Protein AF-A0A6P7FWR6-F1 (afdb_monomer)

InterPro domains:
  IPR017943 Bactericidal permeability-increasing protein, alpha/beta domain superfamily [SSF55394] (20-91)
  IPR020234 Mite allergen, group-7 [PF16984] (1-75)
  IPR038602 Mite allergen, group-7 superfamily [G3DSA:3.15.10.50] (1-88)

Foldseek 3Di:
DDKDFPPWDKDWDWDADPVLRAIDTPDIGGPDRHDIFDDDDDPDCPPVVVVVRVVCCVVCVVVVVVVVSVVVCVVVVVVRVVSSVVSVLCVVVVSVVVVVVVVVVVVVVVVVD

Nearest PDB structures (foldseek):
  6lkz-assembly1_D  TM=3.364E-01  e=1.265E+00  Phaeodactylum tricornutum
  2qlz-assembly2_D  TM=1.635E-01  e=8.565E+00  unclassified

Organism: NCBI:txid50390

Structure (mmCIF, N/CA/C/O backbone):
data_AF-A0A6P7FWR6-F1
#
_entry.id   AF-A0A6P7FWR6-F1
#
loop_
_atom_site.group_PDB
_atom_site.id
_atom_site.type_symbol
_atom_site.label_atom_id
_atom_site.label_alt_id
_atom_site.label_comp_id
_atom_site.label_asym_id
_atom_site.label_entity_id
_atom_site.label_seq_id
_atom_site.pdbx_PDB_ins_code
_atom_site.Cartn_x
_atom_site.Cartn_y
_atom_site.Cartn_z
_atom_site.occupancy
_atom_site.B_iso_or_equiv
_atom_site.auth_seq_id
_atom_site.auth_comp_id
_atom_site.auth_asym_id
_atom_site.auth_atom_id
_atom_site.pdbx_PDB_model_num
ATOM 1 N N . MET A 1 1 ? 10.803 11.489 -21.703 1.00 63.97 1 MET A N 1
ATOM 2 C CA . MET A 1 1 ? 11.288 10.215 -21.147 1.00 63.97 1 MET A CA 1
ATOM 3 C C . MET A 1 1 ? 10.085 9.663 -20.457 1.00 63.97 1 MET A C 1
ATOM 5 O O . MET A 1 1 ? 9.555 10.331 -19.575 1.00 63.97 1 MET A O 1
ATOM 9 N N . ASP A 1 2 ? 9.646 8.509 -20.915 1.00 73.12 2 ASP A N 1
ATOM 10 C CA . ASP A 1 2 ? 8.329 7.997 -20.603 1.00 73.12 2 ASP A CA 1
ATOM 11 C C . ASP A 1 2 ? 8.540 6.621 -19.984 1.00 73.12 2 ASP A C 1
ATOM 13 O O . ASP A 1 2 ? 9.304 5.812 -20.504 1.00 73.12 2 ASP A O 1
ATOM 17 N N . GLY A 1 3 ? 7.947 6.392 -18.818 1.00 71.56 3 GLY A N 1
ATOM 18 C CA . GLY A 1 3 ? 8.042 5.125 -18.103 1.00 71.56 3 GLY A CA 1
ATOM 19 C C . GLY A 1 3 ? 6.705 4.408 -18.157 1.00 71.56 3 GLY A C 1
ATOM 20 O O . GLY A 1 3 ? 5.673 5.014 -17.877 1.00 71.56 3 GLY A O 1
ATOM 21 N N . GLU A 1 4 ? 6.723 3.124 -18.486 1.00 76.94 4 GLU A N 1
ATOM 22 C CA . GLU A 1 4 ? 5.540 2.274 -18.487 1.00 76.94 4 GLU A CA 1
ATOM 23 C C . GLU A 1 4 ? 5.757 1.089 -17.545 1.00 76.94 4 GLU A C 1
ATOM 25 O O . GLU A 1 4 ? 6.780 0.404 -17.610 1.00 76.94 4 GLU A O 1
ATOM 30 N N . ILE A 1 5 ? 4.773 0.845 -16.678 1.00 77.19 5 ILE A N 1
ATOM 31 C CA . ILE A 1 5 ? 4.739 -0.303 -15.773 1.00 77.19 5 ILE A CA 1
ATOM 32 C C . ILE A 1 5 ? 3.514 -1.137 -16.134 1.00 77.19 5 ILE A C 1
ATOM 34 O O . ILE A 1 5 ? 2.382 -0.658 -16.049 1.00 77.19 5 ILE A O 1
ATOM 38 N N . LYS A 1 6 ? 3.741 -2.390 -16.522 1.00 82.69 6 LYS A N 1
ATOM 39 C CA . LYS A 1 6 ? 2.696 -3.359 -16.858 1.00 82.69 6 LYS A CA 1
ATOM 40 C C . LYS A 1 6 ? 2.707 -4.507 -15.863 1.00 82.69 6 LYS A C 1
ATOM 42 O O . LYS A 1 6 ? 3.769 -4.960 -15.455 1.00 82.69 6 LYS A O 1
ATOM 47 N N . GLU A 1 7 ? 1.515 -4.988 -15.513 1.00 86.62 7 GLU A N 1
ATOM 48 C CA . GLU A 1 7 ? 1.312 -6.214 -14.723 1.00 86.62 7 GLU A CA 1
ATOM 49 C C . GLU A 1 7 ? 1.903 -6.195 -13.302 1.00 86.62 7 GLU A C 1
ATOM 51 O O . GLU A 1 7 ? 2.068 -7.246 -12.687 1.00 86.62 7 GLU A O 1
ATOM 56 N N . PHE A 1 8 ? 2.167 -5.010 -12.745 1.00 83.50 8 PHE A N 1
ATOM 57 C CA . PHE A 1 8 ? 2.613 -4.878 -11.360 1.00 83.50 8 PHE A CA 1
ATOM 58 C C . PHE A 1 8 ? 1.526 -5.363 -10.392 1.00 83.50 8 PHE A C 1
ATOM 60 O O . PHE A 1 8 ? 0.398 -4.863 -10.394 1.00 83.50 8 PHE A O 1
ATOM 67 N N . LYS A 1 9 ? 1.873 -6.323 -9.535 1.00 88.19 9 LYS A N 1
ATOM 68 C CA . LYS A 1 9 ? 1.008 -6.879 -8.493 1.00 88.19 9 LYS A CA 1
ATOM 69 C C . LYS A 1 9 ? 1.644 -6.661 -7.134 1.00 88.19 9 LYS A C 1
ATOM 71 O O . LYS A 1 9 ? 2.817 -6.949 -6.888 1.00 88.19 9 LYS A O 1
ATOM 76 N N . PHE A 1 10 ? 0.812 -6.227 -6.206 1.00 89.44 10 PHE A N 1
ATOM 77 C CA . PHE A 1 10 ? 1.181 -6.112 -4.811 1.00 89.44 10 PHE A CA 1
ATOM 78 C C . PHE A 1 10 ? 0.106 -6.733 -3.936 1.00 89.44 10 PHE A C 1
ATOM 80 O O . PHE A 1 10 ? -1.062 -6.849 -4.305 1.00 89.44 10 PHE A O 1
ATOM 87 N N . TYR A 1 11 ? 0.534 -7.126 -2.750 1.00 90.25 11 TYR A N 1
ATOM 88 C CA . TYR A 1 11 ? -0.315 -7.581 -1.675 1.00 90.25 11 TYR A CA 1
ATOM 89 C C . TYR A 1 11 ? -0.302 -6.524 -0.577 1.00 90.25 11 TYR A C 1
ATOM 91 O O . TYR A 1 11 ? 0.759 -6.185 -0.043 1.00 90.25 11 TYR A O 1
ATOM 99 N N . LEU A 1 12 ? -1.484 -6.009 -0.252 1.00 89.12 12 LEU A N 1
ATOM 100 C CA . LEU A 1 12 ? -1.698 -5.057 0.825 1.00 89.12 12 LEU A CA 1
ATOM 101 C C . LEU A 1 12 ? -2.618 -5.695 1.864 1.00 89.12 12 LEU A C 1
ATOM 103 O O . LEU A 1 12 ? -3.734 -6.102 1.552 1.00 89.12 12 LEU A O 1
ATOM 107 N N . GLN A 1 13 ? -2.138 -5.779 3.099 1.00 91.31 13 GLN A N 1
ATOM 108 C CA . GLN A 1 13 ? -2.880 -6.299 4.235 1.00 91.31 13 GLN A CA 1
ATOM 109 C C . GLN A 1 13 ? -3.122 -5.192 5.247 1.00 91.31 13 GLN A C 1
ATOM 111 O O . GLN A 1 13 ? -2.182 -4.557 5.735 1.00 91.31 13 GLN A O 1
ATOM 116 N N . PHE A 1 14 ? -4.385 -5.037 5.620 1.00 90.44 14 PHE A N 1
ATOM 117 C CA . PHE A 1 14 ? -4.804 -4.172 6.709 1.00 90.44 14 PHE A CA 1
ATOM 118 C C . PHE A 1 14 ? -5.034 -4.983 7.984 1.00 90.44 14 PHE A C 1
ATOM 120 O O . PHE A 1 14 ? -5.307 -6.184 7.938 1.00 90.44 14 PHE A O 1
ATOM 127 N N . SER A 1 15 ? -4.915 -4.319 9.126 1.00 92.06 15 SER A N 1
ATOM 128 C CA . SER A 1 15 ? -5.284 -4.856 10.430 1.00 92.06 15 SER A CA 1
ATOM 129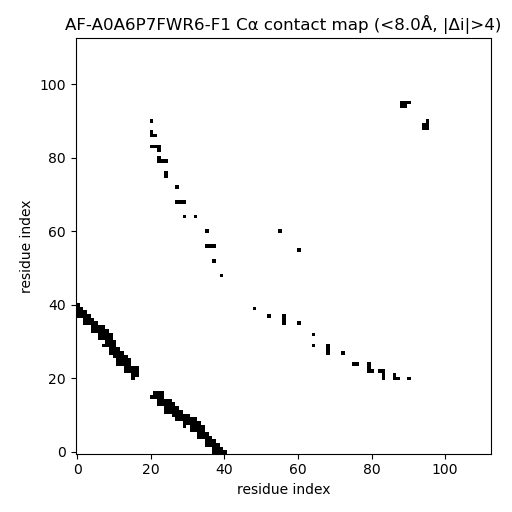 C C . SER A 1 15 ? -6.133 -3.829 11.153 1.00 92.06 15 SER A C 1
ATOM 131 O O . SER A 1 15 ? -5.737 -2.668 11.241 1.00 92.06 15 SER A O 1
ATOM 133 N N . LEU A 1 16 ? -7.278 -4.263 11.665 1.00 89.25 16 LEU A N 1
ATOM 134 C CA . LEU A 1 16 ? -8.140 -3.455 12.513 1.00 89.25 16 LEU A CA 1
ATOM 135 C C . LEU A 1 16 ? -7.954 -3.910 13.959 1.00 89.25 16 LEU A C 1
ATOM 137 O O . LEU A 1 16 ? -8.216 -5.067 14.281 1.00 89.25 16 LEU A O 1
ATOM 141 N N . ASP A 1 17 ? -7.482 -3.004 14.804 1.00 89.31 17 ASP A N 1
ATOM 142 C CA . ASP A 1 17 ? -7.543 -3.162 16.250 1.00 89.31 17 ASP A CA 1
ATOM 143 C C . ASP A 1 17 ? -8.967 -2.820 16.705 1.00 89.31 17 ASP A C 1
ATOM 145 O O . ASP A 1 17 ? -9.405 -1.682 16.549 1.00 89.31 17 ASP A O 1
ATOM 149 N N . LEU A 1 18 ? -9.701 -3.812 17.215 1.00 82.94 18 LEU A N 1
ATOM 150 C CA . LEU A 1 18 ? -11.085 -3.649 17.672 1.00 82.94 18 LEU A CA 1
ATOM 151 C C . LEU A 1 18 ? -11.187 -3.061 19.083 1.00 82.94 18 LEU A C 1
ATOM 153 O O . LEU A 1 18 ? -12.249 -2.569 19.445 1.00 82.94 18 LEU A O 1
ATOM 157 N N . GLU A 1 19 ? -10.116 -3.113 19.874 1.00 84.56 19 GLU A N 1
ATOM 158 C CA . GLU A 1 19 ? -10.087 -2.507 21.205 1.00 84.56 19 GLU A CA 1
ATOM 159 C C . GLU A 1 19 ? -9.983 -0.984 21.083 1.00 84.56 19 GLU A C 1
ATOM 161 O O . GLU A 1 19 ? -10.708 -0.246 21.746 1.00 84.56 19 GLU A O 1
ATOM 166 N N . HIS A 1 20 ? -9.142 -0.516 20.158 1.00 84.50 20 HIS A N 1
ATOM 167 C CA . HIS A 1 20 ? -8.903 0.911 19.931 1.00 84.50 20 HIS A CA 1
ATOM 168 C C . HIS A 1 20 ? -9.628 1.476 18.697 1.00 84.50 20 HIS A C 1
ATOM 170 O O . HIS A 1 20 ? -9.550 2.678 18.446 1.00 84.50 20 HIS A O 1
ATOM 176 N N . PHE A 1 21 ? -10.315 0.633 17.916 1.00 83.62 21 PHE A N 1
ATOM 177 C CA . PHE A 1 21 ? -10.920 0.972 16.617 1.00 83.62 21 PHE A CA 1
ATOM 178 C C . PHE A 1 21 ? -9.941 1.671 15.656 1.00 83.62 21 PHE A C 1
ATOM 180 O O . PHE A 1 21 ? -10.288 2.633 14.971 1.00 83.62 21 PHE A O 1
ATOM 187 N N . VAL A 1 22 ? -8.701 1.174 15.596 1.00 86.75 22 VAL A N 1
ATOM 188 C CA . VAL A 1 22 ? -7.641 1.717 14.733 1.00 86.75 22 VAL A CA 1
ATOM 189 C C . VAL A 1 22 ? -7.317 0.734 13.614 1.00 86.75 22 VAL A C 1
ATOM 191 O O . VAL A 1 22 ? -6.829 -0.374 13.836 1.00 86.75 22 VAL A O 1
ATOM 194 N N . LEU A 1 23 ? -7.552 1.163 12.381 1.00 89.44 23 LEU A N 1
ATOM 195 C CA . LEU A 1 23 ? -7.058 0.538 11.168 1.00 89.44 23 LEU A CA 1
ATOM 196 C C . LEU A 1 23 ? -5.574 0.878 10.965 1.00 89.44 23 LEU A C 1
ATOM 198 O O . LEU A 1 23 ? -5.134 2.015 11.131 1.00 89.44 23 LEU A O 1
ATOM 202 N N . SER A 1 24 ? -4.790 -0.109 10.554 1.00 91.94 24 SER A N 1
ATOM 203 C CA . SER A 1 24 ? -3.373 0.039 10.231 1.00 91.94 24 SER A CA 1
ATOM 204 C C . SER A 1 24 ? -3.004 -0.790 9.005 1.00 91.94 24 SER A C 1
ATOM 206 O O . SER A 1 24 ? -3.663 -1.780 8.673 1.00 91.94 24 SER A O 1
ATOM 208 N N . ILE A 1 25 ? -1.927 -0.400 8.323 1.00 90.88 25 ILE A N 1
ATOM 209 C CA . ILE A 1 25 ? -1.317 -1.229 7.280 1.00 90.88 25 ILE A CA 1
ATOM 210 C C . ILE A 1 25 ? -0.389 -2.220 7.973 1.00 90.88 25 ILE A C 1
ATOM 212 O O . ILE A 1 25 ? 0.646 -1.834 8.511 1.00 90.88 25 ILE A O 1
ATOM 216 N N . LYS A 1 26 ? -0.741 -3.503 7.937 1.00 91.44 26 LYS A N 1
ATOM 217 C CA . LYS A 1 26 ? 0.076 -4.572 8.516 1.00 91.44 26 LYS A CA 1
ATOM 218 C C . LYS A 1 26 ? 1.213 -4.969 7.590 1.00 91.44 26 LYS A C 1
ATOM 220 O O . LYS A 1 26 ? 2.329 -5.217 8.036 1.00 91.44 26 LYS A O 1
ATOM 225 N N . GLN A 1 27 ? 0.920 -5.061 6.298 1.00 90.38 27 GLN A N 1
ATOM 226 C CA . GLN A 1 27 ? 1.892 -5.506 5.315 1.00 90.38 27 GLN A CA 1
ATOM 227 C C . GLN A 1 27 ? 1.610 -4.861 3.967 1.00 90.38 27 GLN A C 1
ATOM 229 O O . GLN A 1 27 ? 0.482 -4.882 3.491 1.00 90.38 27 GLN A O 1
ATOM 234 N N . LEU A 1 28 ? 2.658 -4.345 3.334 1.00 87.00 28 LEU A N 1
ATOM 235 C CA . LEU A 1 28 ? 2.701 -4.155 1.891 1.00 87.00 28 LEU A CA 1
ATOM 236 C C . LEU A 1 28 ? 3.865 -4.987 1.373 1.00 87.00 28 LEU A C 1
ATOM 238 O O . LEU A 1 28 ? 4.972 -4.888 1.905 1.00 87.00 28 LEU A O 1
ATOM 242 N N . LYS A 1 29 ? 3.612 -5.793 0.349 1.00 86.81 29 LYS A N 1
ATOM 243 C CA . LYS A 1 29 ? 4.643 -6.567 -0.331 1.00 86.81 29 LYS A CA 1
ATOM 244 C C . LYS A 1 29 ? 4.365 -6.580 -1.827 1.00 86.81 29 LYS A C 1
ATOM 246 O O . LYS A 1 29 ? 3.276 -6.977 -2.232 1.00 86.81 29 LYS A O 1
ATOM 251 N N . THR A 1 30 ? 5.348 -6.217 -2.642 1.00 85.88 30 THR A N 1
ATOM 252 C CA . THR A 1 30 ? 5.286 -6.503 -4.081 1.00 85.88 30 THR A CA 1
ATOM 253 C C . THR A 1 30 ? 5.367 -8.010 -4.287 1.00 85.88 30 THR A C 1
ATOM 255 O O . THR A 1 30 ? 6.279 -8.669 -3.782 1.00 85.88 30 THR A O 1
ATOM 258 N N . 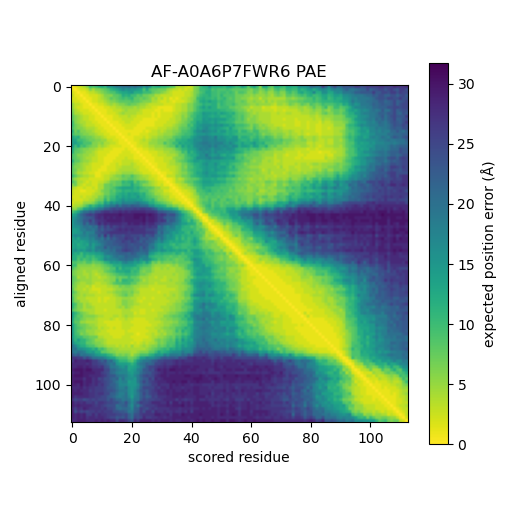THR A 1 31 ? 4.377 -8.573 -4.971 1.00 86.12 31 THR A N 1
ATOM 259 C CA . THR A 1 31 ? 4.322 -10.008 -5.281 1.00 86.12 31 THR A CA 1
ATOM 260 C C . THR A 1 31 ? 4.839 -10.290 -6.681 1.00 86.12 31 THR A C 1
ATOM 262 O O . THR A 1 31 ? 5.406 -11.353 -6.909 1.00 86.12 31 THR A O 1
ATOM 265 N N . ASP A 1 32 ? 4.677 -9.328 -7.583 1.00 84.88 32 ASP A N 1
ATOM 266 C CA . ASP A 1 32 ? 5.172 -9.367 -8.947 1.00 84.88 32 ASP A CA 1
ATOM 2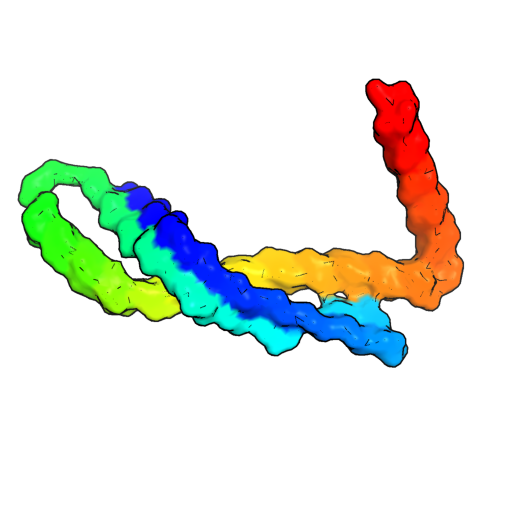67 C C . ASP A 1 32 ? 5.416 -7.929 -9.399 1.00 84.88 32 ASP A C 1
ATOM 269 O O . ASP A 1 32 ? 4.521 -7.089 -9.373 1.00 84.88 32 ASP A O 1
ATOM 273 N N . SER A 1 33 ? 6.641 -7.617 -9.777 1.00 75.56 33 SER A N 1
ATOM 274 C CA . SER A 1 33 ? 7.003 -6.297 -10.287 1.00 75.56 33 SER A CA 1
ATOM 275 C C . SER A 1 33 ? 6.551 -6.065 -11.733 1.00 75.56 33 SER A C 1
ATOM 277 O O . SER A 1 33 ? 6.625 -4.934 -12.210 1.00 75.56 33 SER A O 1
ATOM 279 N N . GLY A 1 34 ? 6.129 -7.125 -12.432 1.00 82.06 34 GLY A N 1
ATOM 280 C CA . GLY A 1 34 ? 5.748 -7.072 -13.835 1.00 82.06 34 GLY A CA 1
ATOM 281 C C . GLY A 1 34 ? 6.880 -6.585 -14.742 1.00 82.06 34 GLY A C 1
ATOM 282 O O . GLY A 1 34 ? 8.066 -6.787 -14.455 1.00 82.06 34 GLY A O 1
ATOM 283 N N . HIS A 1 35 ? 6.505 -5.932 -15.843 1.00 79.88 35 HIS A N 1
ATOM 284 C CA . HIS A 1 35 ? 7.443 -5.354 -16.800 1.00 79.88 35 HIS A CA 1
ATOM 285 C C . HIS A 1 35 ? 7.514 -3.838 -16.628 1.00 79.88 35 HIS A C 1
ATOM 287 O O . HIS A 1 35 ? 6.510 -3.138 -16.776 1.00 79.88 35 HIS A O 1
ATOM 293 N N . ILE A 1 36 ? 8.713 -3.338 -16.335 1.00 73.06 36 ILE A N 1
ATOM 294 C CA . ILE A 1 36 ? 9.000 -1.910 -16.228 1.00 73.06 36 ILE A CA 1
ATOM 295 C C . ILE A 1 36 ? 9.869 -1.532 -17.421 1.00 73.06 36 ILE A C 1
ATOM 297 O O . ILE A 1 36 ? 10.980 -2.035 -17.558 1.00 73.06 36 ILE A O 1
ATOM 301 N N . SER A 1 37 ? 9.364 -0.655 -18.282 1.00 71.50 37 SER A N 1
ATOM 302 C CA . SER A 1 37 ? 10.094 -0.157 -19.447 1.00 71.50 37 SER A CA 1
ATOM 303 C C . SER A 1 37 ? 10.214 1.360 -19.382 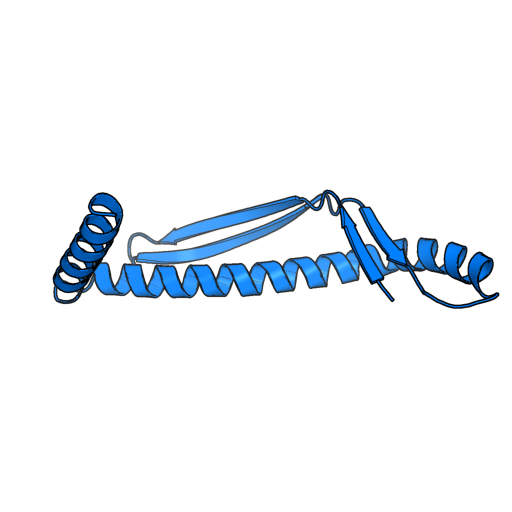1.00 71.50 37 SER A C 1
ATOM 305 O O . SER A 1 37 ? 9.319 2.048 -18.892 1.00 71.50 37 SER A O 1
ATOM 307 N N . VAL A 1 38 ? 11.340 1.888 -19.853 1.00 68.88 38 VAL A N 1
ATOM 308 C CA . VAL A 1 38 ? 11.591 3.328 -19.929 1.00 68.88 38 VAL A CA 1
ATOM 309 C C . VAL A 1 38 ? 11.990 3.652 -21.360 1.00 68.88 38 VAL A C 1
ATOM 311 O O . VAL A 1 38 ? 12.961 3.104 -21.872 1.00 68.88 38 VAL A O 1
ATOM 314 N N . GLN A 1 39 ? 11.231 4.529 -22.008 1.00 67.88 39 GLN A N 1
ATOM 315 C CA . GLN A 1 39 ? 11.491 5.012 -23.357 1.00 67.88 39 GLN A CA 1
ATOM 316 C C . GLN A 1 39 ? 12.107 6.412 -23.300 1.00 67.88 39 GLN A C 1
ATOM 318 O O . GLN A 1 39 ? 11.585 7.346 -22.677 1.00 67.88 39 GLN A O 1
ATOM 323 N N . PHE A 1 40 ? 13.246 6.566 -23.968 1.00 67.12 40 PHE A N 1
ATOM 324 C CA . PHE A 1 40 ? 13.931 7.841 -24.137 1.00 67.12 40 PHE A CA 1
ATOM 325 C C . PHE A 1 40 ? 13.632 8.378 -25.540 1.00 67.12 40 PHE A C 1
ATOM 327 O O . PHE A 1 40 ? 13.761 7.656 -26.521 1.00 67.12 40 PHE A O 1
ATOM 334 N N . HIS A 1 41 ? 13.234 9.645 -25.646 1.00 63.31 41 HIS A N 1
ATOM 335 C CA . HIS A 1 41 ? 12.921 10.287 -26.925 1.00 63.31 41 HIS A CA 1
ATOM 336 C C . HIS A 1 41 ? 14.126 11.143 -27.381 1.00 63.31 41 HIS A C 1
ATOM 338 O O . HIS A 1 41 ? 14.406 12.159 -26.744 1.00 63.31 41 HIS A O 1
ATOM 344 N N . GLY A 1 42 ? 14.853 10.739 -28.440 1.00 57.91 42 GLY A N 1
ATOM 345 C CA . GLY A 1 42 ? 16.027 11.441 -29.013 1.00 57.91 42 GLY A CA 1
ATOM 346 C C . GLY A 1 42 ? 16.684 10.688 -30.196 1.00 57.91 42 GLY A C 1
ATOM 347 O O . GLY A 1 42 ? 16.388 9.520 -30.380 1.00 57.91 42 GLY A O 1
ATOM 348 N N . ASN A 1 43 ? 17.533 11.339 -31.016 1.00 62.53 43 ASN A N 1
ATOM 349 C CA . ASN A 1 43 ? 18.108 10.780 -32.266 1.00 62.53 43 ASN A CA 1
ATOM 350 C C . ASN A 1 43 ? 19.568 10.267 -32.075 1.00 62.53 43 ASN A C 1
ATOM 352 O O . ASN A 1 43 ? 20.397 10.981 -31.511 1.00 62.53 43 ASN A O 1
ATOM 356 N N . ILE A 1 44 ? 19.898 9.089 -32.639 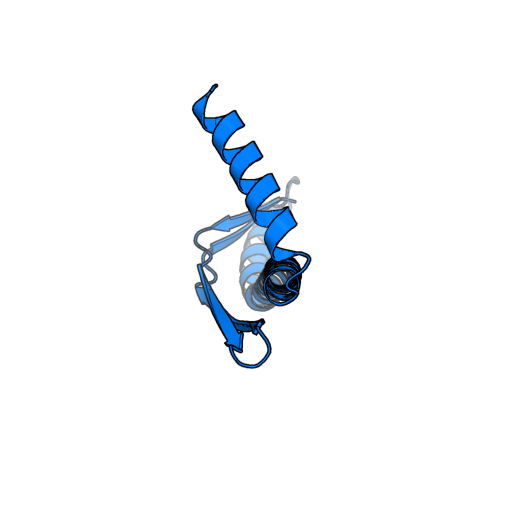1.00 51.09 44 ILE A N 1
ATOM 357 C CA . ILE A 1 44 ? 21.230 8.427 -32.822 1.00 51.09 44 ILE A CA 1
ATOM 358 C C . ILE A 1 44 ? 21.882 7.733 -31.593 1.00 51.09 44 ILE A C 1
ATOM 360 O O . ILE A 1 44 ? 22.832 6.966 -31.745 1.00 51.09 44 ILE A O 1
ATOM 364 N N . THR A 1 45 ? 21.355 7.877 -30.378 1.00 53.91 45 THR A N 1
ATOM 365 C CA . THR A 1 45 ? 21.809 7.132 -29.175 1.00 53.91 45 THR A CA 1
ATOM 366 C C . THR A 1 45 ? 21.166 5.744 -29.000 1.00 53.91 45 THR A C 1
ATOM 368 O O . THR A 1 45 ? 21.469 5.036 -28.042 1.00 53.91 45 THR A O 1
ATOM 371 N N . ASP A 1 46 ? 20.312 5.327 -29.934 1.00 49.16 46 ASP A N 1
ATOM 372 C CA . ASP A 1 46 ? 19.266 4.312 -29.731 1.00 49.16 46 ASP A CA 1
ATOM 373 C C . ASP A 1 46 ? 19.753 2.871 -29.516 1.00 49.16 46 ASP A C 1
ATOM 375 O O . ASP A 1 46 ? 19.069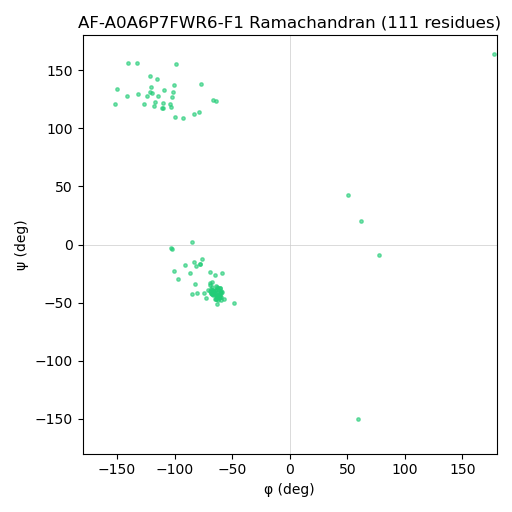 2.087 -28.869 1.00 49.16 46 ASP A O 1
ATOM 379 N N . ILE A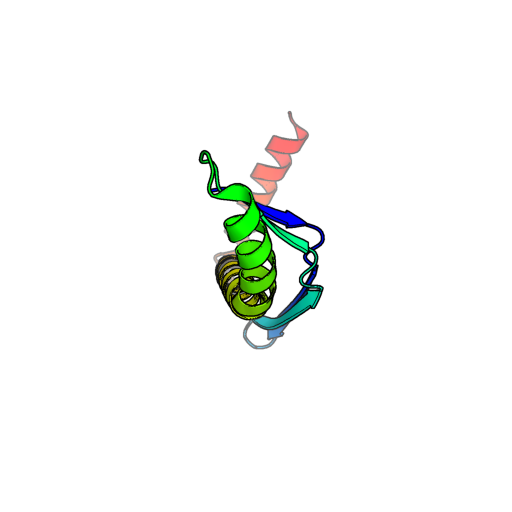 1 47 ? 20.954 2.496 -29.967 1.00 49.34 47 ILE A N 1
ATOM 380 C CA . ILE A 1 47 ? 21.495 1.142 -29.716 1.00 49.34 47 ILE A CA 1
ATOM 381 C C . ILE A 1 47 ? 22.184 1.065 -28.345 1.00 49.34 47 ILE A C 1
ATOM 383 O O . ILE A 1 47 ? 21.984 0.109 -27.597 1.00 49.34 47 ILE A O 1
ATOM 387 N N . ILE A 1 48 ? 22.962 2.092 -27.986 1.00 51.72 48 ILE A N 1
ATOM 388 C CA . ILE A 1 48 ? 23.639 2.169 -26.681 1.00 51.72 48 ILE A CA 1
ATOM 389 C C . ILE A 1 48 ? 22.611 2.417 -25.579 1.00 51.72 48 ILE A C 1
ATOM 391 O O . ILE A 1 48 ? 22.700 1.808 -24.518 1.00 51.72 48 ILE A O 1
ATOM 395 N N . VAL A 1 49 ? 21.608 3.258 -25.840 1.00 53.75 49 VAL A N 1
ATOM 396 C CA . VAL A 1 49 ? 20.508 3.509 -24.909 1.00 53.75 49 VAL A CA 1
ATOM 397 C C . VAL A 1 49 ? 19.610 2.292 -24.783 1.00 53.75 49 VAL A C 1
ATOM 399 O O . VAL A 1 49 ? 19.177 2.058 -23.672 1.00 53.75 49 VAL A O 1
ATOM 402 N N . ASN A 1 50 ? 19.387 1.458 -25.803 1.00 52.38 50 ASN A N 1
ATOM 403 C CA . ASN A 1 50 ? 18.619 0.217 -25.611 1.00 52.38 50 ASN A CA 1
ATOM 404 C C . ASN A 1 50 ? 19.353 -0.810 -24.730 1.00 52.38 50 ASN A C 1
ATOM 406 O O . ASN A 1 50 ? 18.747 -1.357 -23.812 1.00 52.38 50 ASN A O 1
ATOM 410 N N . ILE A 1 51 ? 20.663 -1.010 -24.926 1.00 52.34 51 ILE A N 1
ATOM 411 C CA . ILE A 1 51 ? 21.468 -1.909 -24.072 1.00 52.34 51 ILE A CA 1
ATOM 412 C C . ILE A 1 51 ? 21.595 -1.343 -22.653 1.00 52.34 51 ILE A C 1
ATOM 414 O O . ILE A 1 51 ? 21.446 -2.068 -21.669 1.00 52.34 51 ILE A O 1
ATOM 418 N N . LEU A 1 52 ? 21.833 -0.032 -22.529 1.00 53.75 52 LEU A N 1
ATOM 419 C CA . LEU A 1 52 ? 21.804 0.638 -21.235 1.00 53.75 52 LEU A CA 1
ATOM 420 C C . LEU A 1 52 ? 20.413 0.584 -20.626 1.00 53.75 52 LEU A C 1
ATOM 422 O O . LEU A 1 52 ? 20.340 0.428 -19.426 1.00 53.75 52 LEU A O 1
ATOM 426 N N . SER A 1 53 ? 19.331 0.660 -21.396 1.00 56.41 53 SER A N 1
ATOM 427 C CA . SER A 1 53 ? 17.965 0.588 -20.878 1.00 56.41 53 SER A CA 1
ATOM 428 C C . SER A 1 53 ? 17.675 -0.785 -20.305 1.00 56.41 53 SER A C 1
ATOM 430 O O . SER A 1 53 ? 17.127 -0.818 -19.219 1.00 56.41 53 SER A O 1
ATOM 432 N N . GLU A 1 54 ? 18.117 -1.886 -20.924 1.00 56.34 54 GLU A N 1
ATOM 433 C CA . GLU A 1 54 ? 18.007 -3.235 -20.337 1.00 56.34 54 GLU A CA 1
ATOM 434 C C . GLU A 1 54 ? 18.819 -3.372 -19.038 1.00 56.34 54 GLU A C 1
ATOM 436 O O . GLU A 1 54 ? 18.334 -3.893 -18.021 1.00 56.34 54 GLU A O 1
ATOM 441 N N . PHE A 1 55 ? 20.050 -2.854 -19.038 1.00 56.28 55 PHE A N 1
ATOM 442 C CA . PHE A 1 55 ? 20.934 -2.898 -17.872 1.00 56.28 55 PHE A CA 1
ATOM 443 C C . PHE A 1 55 ? 20.421 -2.007 -16.732 1.00 56.28 55 PHE A C 1
ATOM 445 O O . PHE A 1 55 ? 20.402 -2.415 -15.572 1.00 56.28 55 PHE A O 1
ATOM 452 N N . ILE A 1 56 ? 19.942 -0.813 -17.075 1.00 57.16 56 ILE A N 1
ATOM 453 C CA . ILE A 1 56 ? 19.292 0.155 -16.196 1.00 57.16 56 ILE A CA 1
ATOM 454 C C . ILE A 1 56 ? 17.998 -0.449 -15.683 1.00 57.16 56 ILE A C 1
ATOM 456 O O . ILE A 1 56 ? 17.815 -0.432 -14.483 1.00 57.16 56 ILE A O 1
ATOM 460 N N . THR A 1 57 ? 17.135 -1.059 -16.497 1.00 60.94 57 THR A N 1
ATOM 461 C CA . THR A 1 57 ? 15.923 -1.704 -15.978 1.00 60.94 57 THR A CA 1
ATOM 462 C C . THR A 1 57 ? 16.268 -2.792 -14.982 1.00 60.94 57 THR A C 1
ATOM 464 O O . THR A 1 57 ? 15.654 -2.810 -13.933 1.00 60.94 57 THR A O 1
ATOM 467 N N . THR A 1 58 ? 17.301 -3.607 -15.214 1.00 66.00 58 THR A N 1
ATOM 468 C CA . THR A 1 58 ? 17.707 -4.658 -14.263 1.00 66.00 58 THR A CA 1
ATOM 469 C C . THR A 1 58 ? 18.243 -4.078 -12.947 1.00 66.00 58 THR A C 1
ATOM 471 O O . THR A 1 58 ? 17.919 -4.574 -11.869 1.00 66.00 58 THR A O 1
ATOM 474 N N . PHE A 1 59 ? 19.037 -3.005 -13.011 1.00 66.25 59 PHE A N 1
ATOM 475 C CA . PHE A 1 59 ? 19.648 -2.379 -11.831 1.00 66.25 59 PHE A CA 1
ATOM 476 C C . PHE A 1 59 ? 18.709 -1.423 -11.085 1.00 66.25 59 PHE A C 1
ATOM 478 O O . PHE A 1 59 ? 18.771 -1.304 -9.863 1.00 66.25 59 PHE A O 1
ATOM 485 N N . LEU A 1 60 ? 17.844 -0.727 -11.818 1.00 70.44 60 LEU A N 1
ATOM 486 C CA . LEU A 1 60 ? 16.818 0.160 -11.289 1.00 70.44 60 LEU A CA 1
ATOM 487 C C . LEU A 1 60 ? 15.583 -0.622 -10.878 1.00 70.44 60 LEU A C 1
ATOM 489 O O . LEU A 1 60 ? 14.794 -0.065 -10.133 1.00 70.44 60 LEU A O 1
ATOM 493 N N . HIS A 1 61 ? 15.409 -1.879 -11.287 1.00 73.38 61 HIS A N 1
ATOM 494 C CA . HIS A 1 61 ? 14.245 -2.681 -10.914 1.00 73.38 61 HIS A CA 1
ATOM 495 C C . HIS A 1 61 ? 13.950 -2.647 -9.410 1.00 73.38 61 HIS A C 1
ATOM 497 O O . HIS A 1 61 ? 12.831 -2.294 -9.036 1.00 73.38 61 HIS A O 1
ATOM 503 N N . PRO A 1 62 ? 14.932 -2.902 -8.516 1.00 76.75 62 PRO A N 1
ATOM 504 C CA . PRO A 1 62 ? 14.692 -2.861 -7.076 1.00 76.75 62 PRO A CA 1
ATOM 505 C C . PRO A 1 62 ? 14.401 -1.440 -6.577 1.00 76.75 62 PRO A C 1
ATOM 507 O O . PRO A 1 62 ? 13.632 -1.252 -5.637 1.00 76.75 62 PRO A O 1
ATOM 510 N N . LEU A 1 63 ? 15.001 -0.428 -7.211 1.00 77.19 63 LEU A N 1
ATOM 511 C CA . LEU A 1 63 ? 14.813 0.979 -6.864 1.00 77.19 63 LEU A CA 1
ATOM 512 C C . LEU A 1 63 ? 13.425 1.479 -7.287 1.00 77.19 63 LEU A C 1
ATOM 514 O O . LEU A 1 63 ? 12.730 2.100 -6.488 1.00 77.19 63 LEU A O 1
ATOM 518 N N . LEU A 1 64 ? 12.993 1.165 -8.508 1.00 76.38 64 LEU A N 1
ATOM 519 C CA . LEU A 1 64 ? 11.668 1.466 -9.043 1.00 76.38 64 LEU A CA 1
ATOM 520 C C . LEU A 1 64 ? 10.598 0.715 -8.257 1.00 76.38 64 LEU A C 1
ATOM 522 O O . LEU A 1 64 ? 9.615 1.330 -7.859 1.00 76.38 64 LEU A O 1
ATOM 526 N N . GLN A 1 65 ? 10.822 -0.560 -7.931 1.00 81.12 65 GLN A N 1
ATOM 527 C CA . GLN A 1 65 ? 9.952 -1.298 -7.018 1.00 81.12 65 GLN A CA 1
ATOM 528 C C . GLN A 1 65 ? 9.846 -0.593 -5.658 1.00 81.12 65 GLN A C 1
ATOM 530 O O . GLN A 1 65 ? 8.739 -0.393 -5.165 1.00 81.12 65 GLN A O 1
ATOM 535 N N . GLY A 1 66 ? 10.965 -0.161 -5.070 1.00 80.44 66 GLY A N 1
ATOM 536 C CA . GLY A 1 66 ? 10.966 0.574 -3.802 1.00 80.44 66 GLY A CA 1
ATOM 537 C C . GLY A 1 66 ? 10.194 1.897 -3.865 1.00 80.44 66 GLY A C 1
ATOM 538 O O . GLY A 1 66 ? 9.441 2.216 -2.944 1.00 80.44 66 GLY A O 1
ATOM 539 N N . ILE A 1 67 ? 10.326 2.645 -4.965 1.00 78.81 67 ILE A N 1
ATOM 540 C CA . ILE A 1 67 ? 9.561 3.877 -5.204 1.00 78.81 67 ILE A CA 1
ATOM 541 C C . ILE A 1 67 ? 8.065 3.568 -5.326 1.00 78.81 67 ILE A C 1
ATOM 543 O O . ILE A 1 67 ? 7.254 4.233 -4.682 1.00 78.81 67 ILE A O 1
ATOM 547 N N . ILE A 1 68 ? 7.688 2.549 -6.104 1.00 81.19 68 ILE A N 1
ATOM 548 C CA . ILE A 1 68 ? 6.287 2.140 -6.274 1.00 81.19 68 ILE A CA 1
ATOM 549 C C . ILE A 1 68 ? 5.694 1.714 -4.926 1.00 81.19 68 ILE A C 1
ATOM 551 O O . ILE A 1 68 ? 4.615 2.174 -4.554 1.00 81.19 68 ILE A O 1
ATOM 555 N N . GLU A 1 69 ? 6.412 0.905 -4.145 1.00 83.94 69 GLU A N 1
ATOM 556 C CA . GLU A 1 69 ? 5.984 0.510 -2.802 1.00 83.94 69 GLU A CA 1
ATOM 557 C C . GLU A 1 69 ? 5.811 1.718 -1.872 1.00 83.94 69 GLU A C 1
ATOM 559 O O . GLU A 1 69 ? 4.848 1.765 -1.105 1.00 83.94 69 GLU A O 1
ATOM 564 N N . ALA A 1 70 ? 6.704 2.709 -1.933 1.00 80.06 70 ALA A N 1
ATOM 565 C CA . ALA A 1 70 ? 6.591 3.929 -1.137 1.00 80.06 70 ALA A CA 1
ATOM 566 C C . ALA A 1 70 ? 5.353 4.756 -1.520 1.00 80.06 70 ALA A C 1
ATOM 568 O O . ALA A 1 70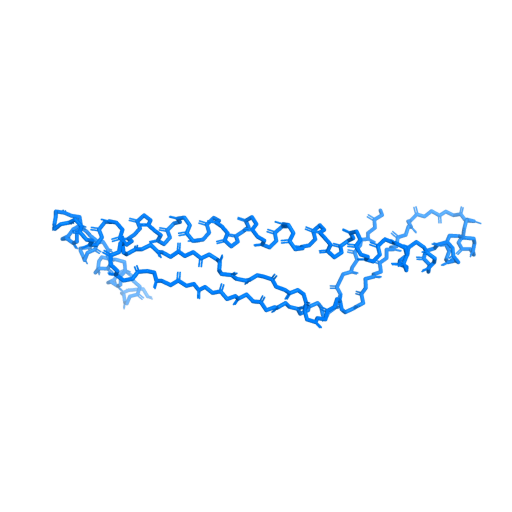 ? 4.621 5.205 -0.636 1.00 80.06 70 ALA A O 1
ATOM 569 N N . ILE A 1 71 ? 5.076 4.904 -2.820 1.00 80.56 71 ILE A N 1
ATOM 570 C CA . ILE A 1 71 ? 3.880 5.594 -3.322 1.00 80.56 71 ILE A CA 1
ATOM 571 C C . ILE A 1 71 ? 2.613 4.866 -2.860 1.00 80.56 71 ILE A C 1
ATOM 573 O O . ILE A 1 71 ? 1.707 5.496 -2.313 1.00 80.56 71 ILE A O 1
ATOM 577 N N . ILE A 1 72 ? 2.561 3.537 -3.006 1.00 84.50 72 ILE A N 1
ATOM 578 C CA . ILE A 1 72 ? 1.419 2.730 -2.555 1.00 84.50 72 ILE A CA 1
ATOM 579 C C . ILE A 1 72 ? 1.226 2.868 -1.042 1.00 84.50 72 ILE A C 1
ATOM 581 O O . ILE A 1 72 ? 0.096 3.061 -0.598 1.00 84.50 72 ILE A O 1
ATOM 585 N N . LYS A 1 73 ? 2.301 2.829 -0.238 1.00 84.62 73 LYS A N 1
ATOM 586 C CA . LYS A 1 73 ? 2.217 3.057 1.219 1.00 84.62 73 LYS A CA 1
ATOM 587 C C . LYS A 1 73 ? 1.662 4.431 1.553 1.00 84.62 73 LYS A C 1
ATOM 589 O O . LYS A 1 73 ? 0.864 4.531 2.478 1.00 84.62 73 LYS A O 1
ATOM 594 N N . LEU A 1 74 ? 2.070 5.471 0.831 1.00 78.06 74 LEU A N 1
ATOM 595 C CA . LEU A 1 74 ? 1.601 6.832 1.074 1.00 78.06 74 LEU A CA 1
ATOM 596 C C . LEU A 1 74 ? 0.099 6.952 0.793 1.00 78.06 74 LEU A C 1
ATOM 598 O O . LEU A 1 74 ? -0.644 7.449 1.638 1.00 78.06 74 LEU A O 1
ATOM 602 N N . ILE A 1 75 ? -0.358 6.428 -0.347 1.00 82.44 75 ILE A N 1
ATOM 603 C CA . ILE A 1 75 ? -1.780 6.424 -0.719 1.00 82.44 75 ILE A CA 1
ATOM 604 C C . ILE A 1 75 ? -2.591 5.594 0.281 1.00 82.44 75 ILE A C 1
ATOM 606 O O . ILE A 1 75 ? -3.576 6.079 0.838 1.00 82.44 75 ILE A O 1
ATOM 610 N N . ALA A 1 76 ? -2.157 4.363 0.557 1.00 85.31 76 ALA A N 1
ATOM 611 C CA . ALA A 1 76 ? -2.821 3.485 1.513 1.00 85.31 76 ALA A CA 1
ATOM 612 C C . ALA A 1 76 ? -2.846 4.097 2.921 1.00 85.31 76 ALA A C 1
ATOM 614 O O . ALA A 1 76 ? -3.844 3.973 3.623 1.00 85.31 76 ALA A O 1
ATOM 615 N N . GLY A 1 77 ? -1.778 4.788 3.329 1.00 84.50 77 GLY A N 1
ATOM 616 C CA . GLY A 1 77 ? -1.700 5.490 4.607 1.00 84.50 77 GLY A CA 1
ATOM 617 C C . GLY A 1 77 ? -2.698 6.641 4.692 1.00 84.50 77 GLY A C 1
ATOM 618 O O . GLY A 1 77 ? -3.347 6.806 5.723 1.00 84.50 77 GLY A O 1
ATOM 619 N N . GLY A 1 78 ? -2.885 7.384 3.598 1.00 81.81 78 GLY A N 1
ATOM 620 C CA . GLY A 1 78 ? -3.931 8.401 3.484 1.00 81.81 78 GLY A CA 1
ATOM 621 C C . GLY A 1 78 ? -5.334 7.816 3.653 1.00 81.81 78 GLY A C 1
ATOM 622 O O . GLY A 1 78 ? -6.110 8.315 4.464 1.00 81.81 78 GLY A O 1
ATOM 623 N N . VAL A 1 79 ? -5.632 6.709 2.963 1.00 82.31 79 VAL A N 1
ATOM 624 C CA . VAL A 1 79 ? -6.922 6.003 3.082 1.00 82.31 79 VAL A CA 1
ATOM 625 C C . VAL A 1 79 ? -7.146 5.486 4.504 1.00 82.31 79 VAL A C 1
ATOM 627 O O . VAL A 1 79 ? -8.217 5.680 5.071 1.00 82.31 79 VAL A O 1
ATOM 630 N N . VAL A 1 80 ? -6.130 4.867 5.111 1.00 88.31 80 VAL A N 1
ATOM 631 C CA . VAL A 1 80 ? -6.200 4.371 6.492 1.00 88.31 80 VAL A CA 1
ATOM 632 C C . VAL A 1 80 ? -6.427 5.509 7.482 1.00 88.31 80 VAL A C 1
ATOM 634 O O . VAL A 1 80 ? -7.227 5.360 8.399 1.00 88.31 80 VAL A O 1
ATOM 637 N N . SER A 1 81 ? -5.765 6.650 7.289 1.00 87.25 81 SER A N 1
ATOM 638 C CA . SER A 1 81 ? -5.971 7.841 8.115 1.00 87.25 81 SER A CA 1
ATOM 639 C C . SER A 1 81 ? -7.417 8.332 8.043 1.00 87.25 81 SER A C 1
ATOM 641 O O . SER A 1 81 ? -8.026 8.595 9.078 1.00 87.25 81 SER A O 1
ATOM 643 N N . GLU A 1 82 ? -8.000 8.392 6.845 1.00 82.69 82 GLU A N 1
ATOM 644 C CA . GLU A 1 82 ? -9.386 8.831 6.675 1.00 82.69 82 GLU A CA 1
ATOM 645 C C . GLU A 1 82 ? -10.383 7.842 7.291 1.00 82.69 82 GLU A C 1
ATOM 647 O O . GLU A 1 82 ? -11.275 8.247 8.033 1.00 82.69 82 GLU A O 1
ATOM 652 N N . ILE A 1 83 ? -10.177 6.536 7.092 1.00 82.75 83 ILE A N 1
ATOM 653 C CA . ILE A 1 83 ? -10.991 5.506 7.750 1.00 82.75 83 ILE A CA 1
ATOM 654 C C . ILE A 1 83 ? -10.859 5.603 9.272 1.00 82.75 83 ILE A C 1
ATOM 656 O O . ILE A 1 83 ? -11.859 5.502 9.971 1.00 82.75 83 ILE A O 1
ATOM 660 N N . ASN A 1 84 ? -9.662 5.850 9.803 1.00 86.06 84 ASN A N 1
ATOM 661 C CA . ASN A 1 84 ? -9.470 6.026 11.241 1.00 86.06 84 ASN A CA 1
ATOM 662 C C . ASN A 1 84 ? -10.222 7.233 11.795 1.00 86.06 84 ASN A C 1
ATOM 664 O O . ASN A 1 84 ? -10.768 7.139 12.890 1.00 86.06 84 ASN A O 1
ATOM 668 N N . LYS A 1 85 ? -10.304 8.344 11.056 1.00 84.19 85 LYS A N 1
ATOM 669 C CA . LYS A 1 85 ? -11.155 9.472 11.463 1.00 84.19 85 LYS A CA 1
ATOM 670 C C . LYS A 1 85 ? -12.624 9.065 11.510 1.00 84.19 85 LYS A C 1
ATOM 672 O O . LYS A 1 85 ? -13.288 9.370 12.494 1.00 84.19 85 LYS A O 1
ATOM 677 N N . LEU A 1 86 ? -13.111 8.344 10.496 1.00 80.88 86 LEU A N 1
ATOM 678 C CA . LEU A 1 86 ? -14.487 7.837 10.477 1.00 80.88 86 LEU A CA 1
ATOM 679 C C . LEU A 1 86 ? -14.746 6.877 11.646 1.00 80.88 86 LEU A C 1
ATOM 681 O O . LEU A 1 86 ? -15.751 7.004 12.335 1.00 80.88 86 LEU A O 1
ATOM 685 N N . LEU A 1 87 ? -13.823 5.955 11.925 1.00 81.88 87 LEU A N 1
ATOM 686 C CA . LEU A 1 87 ? -13.924 5.031 13.056 1.00 81.88 87 LEU A CA 1
ATOM 687 C C . LEU A 1 87 ? -13.947 5.782 14.393 1.00 81.88 87 LEU A C 1
ATOM 689 O O . LEU A 1 87 ? -14.793 5.500 15.236 1.00 81.88 87 LEU A O 1
ATOM 693 N N . GLN A 1 88 ? -13.092 6.789 14.572 1.00 80.50 88 GLN A N 1
ATOM 694 C CA . GLN A 1 88 ? -13.104 7.631 15.771 1.00 80.50 88 GLN A CA 1
ATOM 695 C C . GLN A 1 88 ? -14.406 8.426 15.916 1.00 80.50 88 GLN A C 1
ATOM 697 O O . GLN A 1 88 ? -14.898 8.592 17.029 1.00 80.50 88 GLN A O 1
ATOM 702 N N . GLN A 1 89 ? -14.988 8.892 14.811 1.00 74.06 89 GLN A N 1
ATOM 703 C CA . GLN A 1 89 ? -16.299 9.538 14.817 1.00 74.06 89 GLN A CA 1
ATOM 704 C C . GLN A 1 89 ? -17.421 8.550 15.167 1.00 74.06 89 GLN A C 1
ATOM 706 O O . GLN A 1 89 ? -18.337 8.912 15.891 1.00 74.06 89 GLN A O 1
ATOM 711 N N . LEU A 1 90 ? -17.346 7.292 14.729 1.00 69.44 90 LEU A N 1
ATOM 712 C CA . LEU A 1 90 ? -18.349 6.276 15.065 1.00 69.44 90 LEU A CA 1
ATOM 713 C C . LEU A 1 90 ? -18.320 5.869 16.543 1.00 69.44 90 LEU A C 1
ATOM 715 O O . LEU A 1 90 ? -19.374 5.593 17.112 1.00 69.44 90 LEU A O 1
ATOM 719 N N . VAL A 1 91 ? -17.136 5.833 17.156 1.00 71.81 91 VAL A N 1
ATOM 720 C CA . VAL A 1 91 ? -16.954 5.476 18.575 1.00 71.81 91 VAL A CA 1
ATOM 721 C C . VAL A 1 91 ? -17.314 6.642 19.506 1.00 71.81 91 VAL A C 1
ATOM 723 O O . VAL A 1 91 ? -17.564 6.435 20.693 1.00 71.81 91 VAL A O 1
ATOM 726 N N . ASN A 1 92 ? -17.398 7.866 18.978 1.00 66.56 92 ASN A N 1
ATOM 727 C CA . ASN A 1 92 ? -17.835 9.034 19.730 1.00 66.56 92 ASN A CA 1
ATOM 728 C C . ASN A 1 92 ? -19.358 9.222 19.541 1.00 66.56 92 ASN A C 1
ATOM 730 O O . ASN A 1 92 ? -19.780 9.617 18.455 1.00 66.56 92 ASN A O 1
ATOM 734 N N . PRO A 1 93 ? -20.204 8.978 20.560 1.00 57.53 93 PRO A N 1
ATOM 735 C CA . PRO A 1 93 ? -21.661 8.872 20.393 1.00 57.53 93 PRO A CA 1
ATOM 736 C C . PRO A 1 93 ? -22.331 10.123 19.798 1.00 57.53 93 PRO A C 1
ATOM 738 O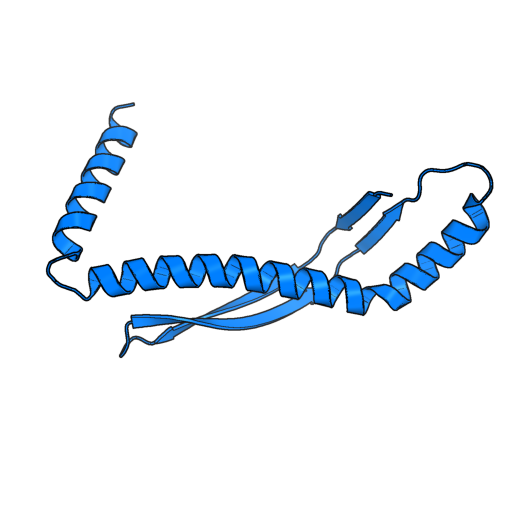 O . PRO A 1 93 ? -23.368 10.011 19.154 1.00 57.53 93 PRO A O 1
ATOM 741 N N . ASN A 1 94 ? -21.719 11.303 19.943 1.00 58.31 94 ASN A N 1
ATOM 742 C CA . ASN A 1 94 ? -22.223 12.552 19.359 1.00 58.31 94 ASN A CA 1
ATOM 743 C C . ASN A 1 94 ? -21.929 12.703 17.851 1.00 58.31 94 ASN A C 1
ATOM 745 O O . ASN A 1 94 ? -22.519 13.561 17.203 1.00 58.31 94 ASN A O 1
ATOM 749 N N . ALA A 1 95 ? -20.999 11.928 17.287 1.00 53.50 95 ALA A N 1
ATOM 750 C CA . ALA A 1 95 ? -20.626 11.997 15.871 1.00 53.50 95 ALA A CA 1
ATOM 751 C C . ALA A 1 95 ? -21.287 10.886 15.031 1.00 53.50 95 ALA A C 1
ATOM 753 O O . ALA A 1 95 ? -21.517 11.076 13.836 1.00 53.50 95 ALA A O 1
ATOM 754 N N . THR A 1 96 ? -21.689 9.775 15.654 1.00 52.66 96 THR A N 1
ATOM 755 C CA . THR A 1 96 ? -22.469 8.702 15.016 1.00 52.66 96 THR A CA 1
ATOM 756 C C . THR A 1 96 ? -23.826 9.198 14.493 1.00 52.66 96 THR A C 1
ATOM 758 O O . THR A 1 96 ? -24.253 8.789 13.415 1.00 52.66 96 THR A O 1
ATOM 761 N N . GLU A 1 97 ? -24.485 10.110 15.216 1.00 55.69 97 GLU A N 1
ATOM 762 C CA . GLU A 1 97 ? -25.786 10.685 14.832 1.00 55.69 97 GLU A CA 1
ATOM 763 C C . GLU A 1 97 ? -25.670 11.580 13.582 1.00 55.69 97 GLU A C 1
ATOM 765 O O . GLU A 1 97 ? -26.486 11.486 12.667 1.00 55.69 97 GLU A O 1
ATOM 770 N N . PHE A 1 98 ? -24.579 12.348 13.468 1.00 57.34 98 PHE A N 1
ATOM 771 C CA . PHE A 1 98 ? -24.305 13.220 12.320 1.00 57.34 98 PHE A CA 1
ATOM 772 C C . PHE A 1 98 ? -23.991 12.434 11.030 1.00 57.34 98 PHE A C 1
ATOM 774 O O . PHE A 1 98 ? -24.476 12.780 9.954 1.00 57.34 98 PHE A O 1
ATOM 781 N N . ILE A 1 99 ? -23.225 11.339 11.129 1.00 61.12 99 ILE A N 1
ATOM 782 C CA . ILE A 1 99 ? -22.864 10.499 9.970 1.00 61.12 99 ILE A CA 1
ATOM 783 C C . ILE A 1 99 ? -24.085 9.768 9.403 1.00 61.12 99 ILE A C 1
ATOM 785 O O . ILE A 1 99 ? -24.210 9.636 8.185 1.00 61.12 99 ILE A O 1
ATOM 789 N N . ILE A 1 100 ? -24.988 9.284 10.263 1.00 68.06 100 ILE A N 1
ATOM 790 C CA . ILE A 1 100 ? -26.211 8.614 9.805 1.00 68.06 100 ILE A CA 1
ATOM 791 C C . ILE A 1 100 ? -27.078 9.597 9.013 1.00 68.06 100 ILE A C 1
ATOM 793 O O . ILE A 1 100 ? -27.548 9.241 7.933 1.00 68.06 100 ILE A O 1
ATOM 797 N N . GLU A 1 101 ? -27.237 10.838 9.479 1.00 70.44 101 GLU A N 1
ATOM 798 C CA . GLU A 1 101 ? -27.973 11.855 8.724 1.00 70.44 101 GLU A CA 1
ATOM 799 C C . GLU A 1 101 ? -27.299 12.192 7.388 1.00 70.44 101 GLU A C 1
ATOM 801 O O . GLU A 1 101 ? -27.967 12.232 6.353 1.00 70.44 101 GLU A O 1
ATOM 806 N N . GLU A 1 102 ? -25.977 12.370 7.369 1.00 72.38 102 GLU A N 1
ATOM 807 C CA . GLU A 1 102 ? -25.255 12.719 6.144 1.00 72.38 102 GLU A CA 1
ATOM 808 C C . GLU A 1 102 ? -25.302 11.589 5.099 1.00 72.38 102 GLU A C 1
ATOM 810 O O . GLU A 1 102 ? -25.565 11.841 3.918 1.00 72.38 102 GLU A O 1
ATOM 815 N N . LEU A 1 103 ? -25.143 10.331 5.524 1.00 72.25 103 LEU A N 1
ATOM 816 C CA . LEU A 1 103 ? -25.261 9.160 4.650 1.00 72.25 103 LEU A CA 1
ATOM 817 C C . LEU A 1 103 ? -26.690 8.968 4.131 1.00 72.25 103 LEU A C 1
ATOM 819 O O . LEU A 1 103 ? -26.866 8.662 2.950 1.00 72.25 103 LEU A O 1
ATOM 823 N N . LEU A 1 104 ? -27.714 9.187 4.963 1.00 73.38 104 LEU A N 1
ATOM 824 C CA . LEU A 1 104 ? -29.116 9.134 4.532 1.00 73.38 104 LEU A CA 1
ATOM 825 C C . LEU A 1 104 ? -29.433 10.229 3.504 1.00 73.38 104 LEU A C 1
ATOM 827 O O . LEU A 1 104 ? -30.122 9.969 2.515 1.00 73.38 104 LEU A O 1
ATOM 831 N N . VAL A 1 105 ? -28.885 11.435 3.680 1.00 82.38 105 VAL A N 1
ATOM 832 C CA . VAL A 1 105 ? -29.038 12.542 2.724 1.00 82.38 105 VAL A CA 1
ATOM 833 C C . VAL A 1 105 ? -28.343 12.236 1.395 1.00 82.38 105 VAL A C 1
ATOM 835 O O . VAL A 1 105 ? -28.911 12.507 0.334 1.00 82.38 105 VAL A O 1
ATOM 838 N N . GLN A 1 106 ? -27.138 11.662 1.418 1.00 73.19 106 GLN A N 1
ATOM 839 C CA . GLN A 1 106 ? -26.415 11.282 0.198 1.00 73.19 106 GLN A CA 1
ATOM 840 C C . GLN A 1 106 ? -27.095 10.118 -0.540 1.00 73.19 106 GLN A C 1
ATOM 842 O O . GLN A 1 106 ? -27.255 10.179 -1.762 1.00 73.19 106 GLN A O 1
ATOM 847 N N . LEU A 1 107 ? -27.580 9.104 0.182 1.00 70.12 107 LEU A N 1
ATOM 848 C CA . LEU A 1 107 ? -28.351 7.998 -0.395 1.00 70.12 107 LEU A CA 1
ATOM 849 C C . LEU A 1 107 ? -29.640 8.493 -1.056 1.00 70.12 107 LEU A C 1
ATOM 851 O O . LEU A 1 107 ? -29.922 8.129 -2.196 1.00 70.12 107 LEU A O 1
ATOM 855 N N . ASN A 1 108 ? -30.385 9.384 -0.398 1.00 74.44 108 ASN A N 1
ATOM 856 C CA . ASN A 1 108 ? -31.622 9.925 -0.957 1.00 74.44 108 ASN A CA 1
ATOM 857 C C . ASN A 1 108 ? -31.376 10.753 -2.234 1.00 74.44 108 ASN A C 1
ATOM 859 O O . ASN A 1 108 ? -32.111 10.633 -3.208 1.00 74.44 108 ASN A O 1
ATOM 863 N N . LYS A 1 109 ? -30.294 11.540 -2.283 1.00 73.25 109 LYS A N 1
ATOM 864 C CA . LYS A 1 109 ? -29.897 12.286 -3.495 1.00 73.25 109 LYS A CA 1
ATOM 865 C C . LYS A 1 109 ? -29.490 11.385 -4.665 1.00 73.25 109 LYS A C 1
ATOM 867 O O . LYS A 1 109 ? -29.601 11.808 -5.813 1.00 73.25 109 LYS A O 1
ATOM 872 N N . THR A 1 110 ? -29.013 10.179 -4.371 1.00 66.00 110 THR A N 1
ATOM 873 C CA . THR A 1 110 ? -28.564 9.201 -5.373 1.00 66.00 110 THR A CA 1
ATOM 874 C C . THR A 1 110 ? -29.718 8.342 -5.897 1.00 66.00 110 THR A C 1
ATOM 876 O O . THR A 1 110 ? -29.634 7.827 -7.001 1.00 66.00 110 THR A O 1
ATOM 879 N N . LEU A 1 111 ? -30.799 8.191 -5.124 1.00 56.06 111 LEU A N 1
ATOM 880 C CA . LEU A 1 111 ? -31.992 7.421 -5.508 1.00 56.06 111 LEU A CA 1
ATOM 881 C C . LEU A 1 111 ? -33.074 8.260 -6.208 1.00 56.06 111 LEU A C 1
ATOM 883 O O . LEU A 1 111 ? -33.982 7.697 -6.814 1.00 56.06 111 LEU A O 1
ATOM 887 N N . VAL A 1 112 ? -33.010 9.589 -6.082 1.00 64.38 112 VAL A N 1
ATOM 888 C CA . VAL A 1 112 ? -33.993 10.539 -6.640 1.00 64.38 112 VAL A CA 1
ATOM 889 C C . VAL A 1 112 ? -33.480 11.237 -7.919 1.00 64.38 112 VAL A C 1
ATOM 891 O O . VAL A 1 112 ? -34.237 11.966 -8.556 1.00 64.38 112 VAL A O 1
ATOM 894 N N . ASN A 1 113 ? -32.233 10.979 -8.335 1.00 47.38 113 ASN A N 1
ATOM 895 C CA . ASN A 1 113 ? -31.713 11.283 -9.681 1.00 47.38 113 ASN A CA 1
ATOM 896 C C . ASN A 1 113 ? -31.585 9.999 -10.502 1.00 47.38 113 ASN A C 1
ATOM 898 O O . ASN A 1 113 ? -31.731 10.091 -11.740 1.00 47.38 113 ASN A O 1
#

Mean predicted aligned error: 13.23 Å

Solvent-accessible surface area (backbone atoms only — not comparable to full-atom values): 6518 Å² total; per-residue (Å²): 113,48,76,48,80,42,78,64,38,70,47,77,39,73,42,74,40,81,91,77,48,41,55,43,80,72,43,78,44,80,76,36,74,54,50,66,47,70,48,76,84,80,84,92,52,62,69,63,48,50,56,45,41,56,52,43,39,66,69,40,42,66,54,53,50,50,50,51,51,50,52,51,49,51,56,51,47,51,54,36,51,53,50,31,52,52,41,52,33,54,74,35,76,81,41,39,60,55,51,53,53,52,52,52,53,53,51,51,59,64,74,76,107

pLDDT: mean 74.24, std 12.51, range [47.38, 92.06]

Secondary structure (DSSP, 8-state):
-EEEEES-EEEEEEEEETTTTEEEEEEEEEEE--EEEEE---SS-HHHHHHHHHHHHHHHHHHHHHHHHHHHHHHHHHHHHHHHHHHHHHHSHHHHHHHHHHHHHHHHHHH--

Radius of gyration: 22.17 Å; Cα contacts (8 Å, |Δi|>4): 103; chains: 1; bounding box: 58×23×54 Å

Sequence (113 aa):
MDGEIKEFKFYLQFSLDLEHFVLSIKQLKTTDSGHISVQFHGNITDIIVNILSEFITTFLHPLLQGIIEAIIKLIAGGVVSEINKLLQQLVNPNATEFIIEELLVQLNKTLVN